Protein AF-A0A081DDS2-F1 (afdb_monomer_lite)

Foldseek 3Di:
DFDFDWDWQAAPNDTDIDTHTPVCVVVVVVVSVVRND

pLDDT: mean 75.76, std 7.21, range [49.28, 84.88]

Structure (mmCIF, N/CA/C/O backbone):
data_AF-A0A081DDS2-F1
#
_entry.id   AF-A0A081DDS2-F1
#
loop_
_atom_site.group_PDB
_atom_site.id
_atom_site.type_symbol
_atom_site.label_atom_id
_atom_site.label_alt_id
_atom_site.label_comp_id
_atom_site.label_asym_id
_atom_site.label_entity_id
_atom_site.label_seq_id
_atom_site.pdbx_PDB_ins_code
_atom_site.Cartn_x
_atom_site.Cartn_y
_atom_site.Cartn_z
_atom_site.occupancy
_atom_site.B_iso_or_equiv
_atom_site.auth_seq_id
_atom_site.auth_comp_id
_atom_site.auth_asym_id
_atom_site.auth_atom_id
_atom_site.pdbx_PDB_model_num
ATOM 1 N N . MET A 1 1 ? -11.629 -0.709 19.419 1.00 49.28 1 MET A N 1
ATOM 2 C CA . MET A 1 1 ? -11.734 -1.760 18.385 1.00 49.28 1 MET A CA 1
ATOM 3 C C . MET A 1 1 ? -11.242 -1.117 17.103 1.00 49.28 1 MET A C 1
ATOM 5 O O . MET A 1 1 ? -11.790 -0.089 16.752 1.00 49.28 1 MET A O 1
ATOM 9 N N . ALA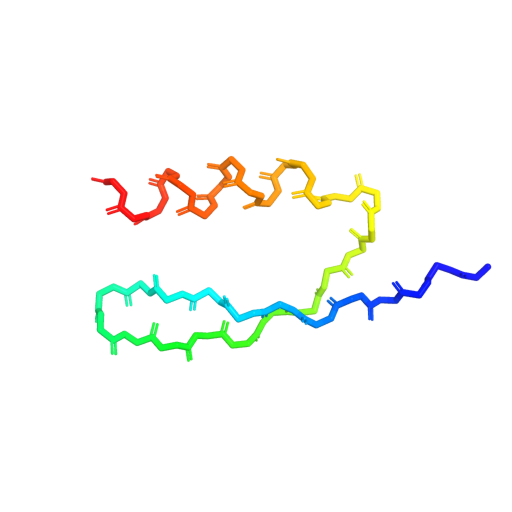 A 1 2 ? -10.127 -1.575 16.530 1.00 57.97 2 ALA A N 1
ATOM 10 C CA . ALA A 1 2 ? -9.507 -0.901 15.388 1.00 57.97 2 ALA A CA 1
ATOM 11 C C . ALA A 1 2 ? -10.269 -1.253 14.104 1.00 57.97 2 ALA A C 1
ATOM 13 O O . ALA A 1 2 ? -10.272 -2.410 13.675 1.00 57.97 2 ALA A O 1
ATOM 14 N N . ASP A 1 3 ? -10.961 -0.268 13.538 1.00 68.38 3 ASP A N 1
ATOM 15 C CA . ASP A 1 3 ? -11.680 -0.384 12.275 1.00 68.38 3 ASP A CA 1
ATOM 16 C C . ASP A 1 3 ? -10.696 -0.671 11.144 1.00 68.38 3 ASP A C 1
ATOM 18 O O . ASP A 1 3 ? -9.949 0.194 10.691 1.00 68.38 3 ASP A O 1
ATOM 22 N N . LYS A 1 4 ? -10.667 -1.931 10.706 1.00 68.38 4 LYS A N 1
ATOM 23 C CA . LYS A 1 4 ? -9.831 -2.380 9.596 1.00 68.38 4 LYS A CA 1
ATOM 24 C C . LYS A 1 4 ? -10.279 -1.68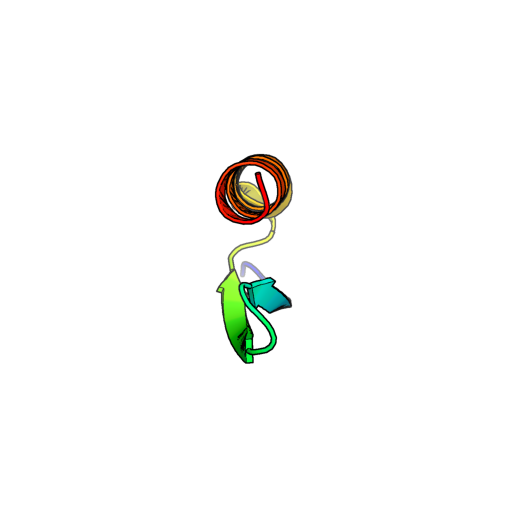5 8.308 1.00 68.38 4 LYS A C 1
ATOM 26 O O . LYS A 1 4 ? -11.369 -1.948 7.799 1.00 68.38 4 LYS A O 1
ATOM 31 N N . LEU A 1 5 ? -9.420 -0.836 7.757 1.00 74.88 5 LEU A N 1
ATOM 32 C CA . LEU A 1 5 ? -9.653 -0.101 6.520 1.00 74.88 5 LEU A CA 1
ATOM 33 C C . LEU A 1 5 ? -9.302 -0.972 5.314 1.00 74.88 5 LEU A C 1
ATOM 35 O O . LEU A 1 5 ? -8.246 -1.600 5.250 1.00 74.88 5 LEU A O 1
ATOM 39 N N . LYS A 1 6 ? -10.196 -1.016 4.328 1.00 76.31 6 LYS A N 1
ATOM 40 C CA . LYS A 1 6 ? -9.948 -1.704 3.056 1.00 76.31 6 LYS A CA 1
ATOM 41 C C . LYS A 1 6 ? -9.379 -0.699 2.064 1.00 76.31 6 LYS A C 1
ATOM 43 O O . LYS A 1 6 ? -10.085 0.223 1.665 1.00 76.31 6 LYS A O 1
ATOM 48 N N . ILE A 1 7 ? -8.136 -0.901 1.640 1.00 79.25 7 ILE A N 1
ATOM 49 C CA . ILE A 1 7 ? -7.500 -0.094 0.597 1.00 79.25 7 ILE A CA 1
ATOM 50 C C . ILE A 1 7 ? -7.255 -0.936 -0.655 1.00 79.25 7 ILE A C 1
ATOM 52 O O . ILE A 1 7 ? -7.093 -2.154 -0.592 1.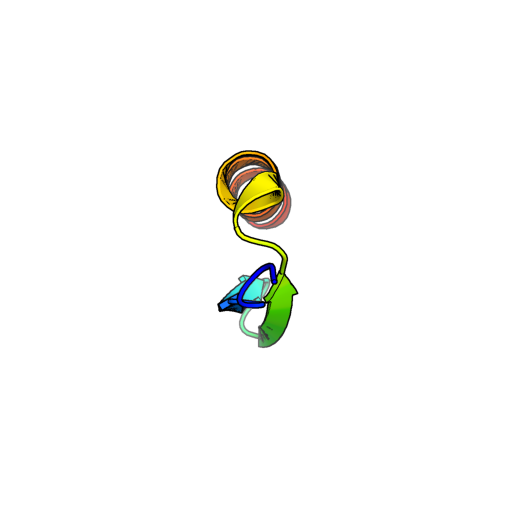00 79.25 7 ILE A O 1
ATOM 56 N N . LYS A 1 8 ? -7.235 -0.287 -1.815 1.00 80.75 8 LYS A N 1
ATOM 57 C CA . LYS A 1 8 ? -6.910 -0.921 -3.095 1.00 80.75 8 LYS A CA 1
ATOM 58 C C . LYS A 1 8 ? -5.529 -0.434 -3.511 1.00 80.75 8 LYS A C 1
ATOM 60 O O . LYS A 1 8 ? -5.344 0.772 -3.642 1.00 80.75 8 LYS A O 1
ATOM 65 N N . ILE A 1 9 ? -4.578 -1.347 -3.683 1.00 79.94 9 ILE A N 1
ATOM 66 C CA . ILE A 1 9 ? -3.256 -1.021 -4.228 1.00 79.94 9 ILE A CA 1
ATOM 67 C C . ILE A 1 9 ? -3.231 -1.473 -5.685 1.00 79.94 9 ILE A C 1
ATOM 69 O O . ILE A 1 9 ? -3.609 -2.607 -5.977 1.00 79.94 9 ILE A O 1
ATOM 73 N N . SER A 1 10 ? -2.797 -0.597 -6.585 1.00 81.00 10 SER A N 1
ATOM 74 C CA . SER A 1 10 ? -2.627 -0.903 -8.006 1.00 81.00 10 SER A CA 1
ATOM 75 C C . SER A 1 10 ? -1.140 -1.078 -8.303 1.00 81.00 10 SER A C 1
ATOM 77 O O . SER A 1 10 ? -0.368 -0.157 -8.072 1.00 81.00 10 SER A O 1
ATOM 79 N N . ILE A 1 11 ? -0.729 -2.258 -8.770 1.00 80.75 11 ILE A N 1
ATOM 80 C CA . ILE A 1 11 ? 0.667 -2.600 -9.091 1.00 80.75 11 ILE A CA 1
ATOM 81 C C . ILE A 1 11 ? 0.677 -3.312 -10.440 1.00 80.75 11 ILE A C 1
ATOM 83 O O . ILE A 1 11 ? -0.046 -4.294 -10.602 1.00 80.75 11 ILE A O 1
ATOM 87 N N . ALA A 1 12 ? 1.511 -2.855 -11.381 1.00 81.12 12 ALA A N 1
ATOM 88 C CA . ALA A 1 12 ? 1.701 -3.491 -12.692 1.00 81.12 12 ALA A CA 1
ATOM 89 C C . ALA A 1 12 ? 0.368 -3.859 -13.381 1.00 81.12 12 ALA A C 1
ATOM 91 O O . ALA A 1 12 ? 0.140 -5.013 -13.744 1.00 81.12 12 ALA A O 1
ATOM 92 N N . ASP A 1 13 ? -0.532 -2.875 -13.490 1.00 82.00 13 ASP A N 1
ATOM 93 C CA . ASP A 1 13 ? -1.867 -3.008 -14.101 1.00 82.00 13 ASP A CA 1
ATOM 94 C C . ASP A 1 13 ? -2.870 -3.890 -13.321 1.00 82.00 13 ASP A C 1
ATOM 96 O O . ASP A 1 13 ? -3.996 -4.123 -13.754 1.00 82.00 13 ASP A O 1
ATOM 100 N N . ARG A 1 14 ? -2.507 -4.367 -12.122 1.00 84.56 14 ARG A N 1
ATOM 101 C CA . ARG A 1 14 ? -3.368 -5.212 -11.282 1.00 84.56 14 ARG A CA 1
ATOM 102 C C . ARG A 1 14 ? -3.746 -4.535 -9.977 1.00 84.56 14 ARG A C 1
ATOM 104 O O . ARG A 1 14 ? -2.898 -4.023 -9.251 1.00 84.56 14 ARG A O 1
ATOM 111 N N . VAL A 1 15 ? -5.033 -4.596 -9.646 1.00 84.88 15 VAL A N 1
ATOM 112 C CA . VAL A 1 15 ? -5.581 -4.048 -8.402 1.00 84.88 15 VAL A CA 1
ATOM 113 C C . VAL A 1 15 ? -5.717 -5.157 -7.367 1.00 84.88 15 V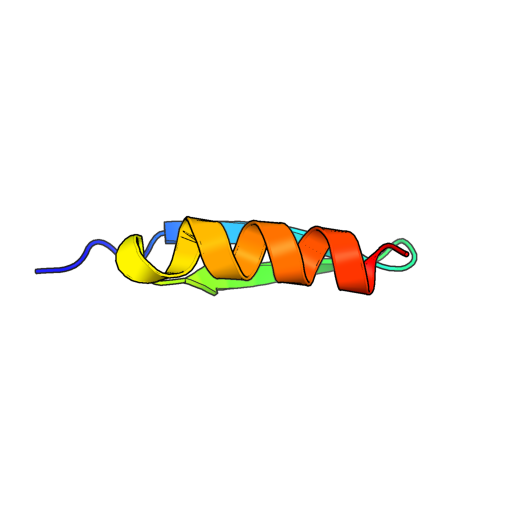AL A C 1
ATOM 115 O O . VAL A 1 15 ? -6.506 -6.085 -7.544 1.00 84.88 15 VAL A O 1
ATOM 118 N N . TYR A 1 16 ? -4.995 -5.032 -6.259 1.00 82.88 16 TYR A N 1
ATOM 119 C CA . TYR A 1 16 ? -5.084 -5.940 -5.123 1.00 82.88 16 TYR A CA 1
ATOM 120 C C . TYR A 1 16 ? -5.777 -5.243 -3.944 1.00 82.88 16 TYR A C 1
ATOM 122 O O . TYR A 1 16 ? -5.261 -4.250 -3.416 1.00 82.88 16 TYR A O 1
ATOM 130 N N . PRO A 1 17 ? -6.956 -5.728 -3.513 1.00 84.44 17 PRO A N 1
ATOM 131 C CA . PRO A 1 17 ? -7.593 -5.235 -2.304 1.00 84.44 17 PRO A CA 1
ATOM 132 C C . PRO A 1 17 ? -6.864 -5.790 -1.073 1.00 84.44 17 PRO A C 1
ATOM 134 O O . PRO A 1 17 ? -6.775 -7.001 -0.882 1.00 84.44 17 PRO A O 1
ATOM 137 N N . LEU A 1 18 ? -6.373 -4.900 -0.215 1.00 81.69 18 LEU A N 1
ATOM 138 C CA . LEU A 1 18 ? -5.715 -5.231 1.046 1.00 81.69 18 LEU A CA 1
ATOM 139 C C . LEU A 1 18 ? -6.486 -4.606 2.206 1.00 81.69 18 LEU A C 1
ATOM 141 O O . LEU A 1 18 ? -6.926 -3.460 2.155 1.00 81.69 18 LEU A O 1
ATOM 145 N N . THR A 1 19 ? -6.668 -5.387 3.266 1.00 80.44 19 THR A N 1
ATOM 146 C CA . THR A 1 19 ? -7.291 -4.915 4.505 1.00 80.44 19 THR A CA 1
ATOM 147 C C . THR A 1 19 ? -6.187 -4.571 5.489 1.00 80.44 19 THR A C 1
ATOM 149 O O . THR A 1 19 ? -5.365 -5.429 5.809 1.00 80.44 19 THR A O 1
ATOM 152 N N . ILE A 1 20 ? -6.157 -3.325 5.947 1.00 76.44 20 ILE A N 1
ATOM 153 C CA . ILE A 1 20 ? -5.083 -2.783 6.772 1.00 76.44 20 ILE A CA 1
ATOM 154 C C . ILE A 1 20 ? -5.633 -2.158 8.043 1.00 76.44 20 ILE A C 1
ATOM 156 O O . ILE A 1 20 ? -6.801 -1.792 8.129 1.00 76.44 20 ILE A O 1
ATOM 160 N N . ASP A 1 21 ? -4.768 -2.044 9.039 1.00 79.25 21 ASP A N 1
ATOM 161 C CA . ASP A 1 21 ? -5.093 -1.354 10.279 1.00 79.25 21 ASP A CA 1
ATOM 162 C C . ASP A 1 21 ? -4.758 0.144 10.128 1.00 79.25 21 ASP A C 1
ATOM 164 O O . ASP A 1 21 ? -3.691 0.444 9.579 1.00 79.25 21 ASP A O 1
ATOM 168 N N . PRO A 1 22 ? -5.597 1.080 10.610 1.00 73.94 22 PRO A N 1
ATOM 169 C CA . PRO A 1 22 ? -5.352 2.527 10.516 1.00 73.94 22 PRO A CA 1
ATOM 170 C C . PRO A 1 22 ? -4.006 2.935 11.125 1.00 73.94 22 PRO A C 1
ATOM 172 O O . PRO A 1 22 ? -3.329 3.828 10.627 1.00 73.94 22 PRO A O 1
ATOM 175 N N . SER A 1 23 ? -3.533 2.205 12.139 1.00 75.62 23 SER A N 1
ATOM 176 C CA . SER A 1 23 ? -2.216 2.431 12.749 1.00 75.62 23 SER A CA 1
ATOM 177 C C . SER A 1 23 ? -1.037 2.153 11.792 1.00 75.62 23 SER A C 1
ATOM 179 O O . SER A 1 23 ? 0.090 2.583 12.023 1.00 75.62 23 SER A O 1
ATOM 181 N N . ARG A 1 24 ? -1.279 1.437 10.684 1.00 70.75 24 ARG A N 1
ATOM 182 C CA . ARG A 1 24 ? -0.279 1.096 9.658 1.00 70.75 24 ARG A CA 1
ATOM 183 C C . ARG A 1 24 ? -0.474 1.841 8.337 1.00 70.75 24 ARG A C 1
ATOM 185 O O . ARG A 1 24 ? 0.319 1.607 7.426 1.00 70.75 24 ARG A O 1
ATOM 192 N N . GLU A 1 25 ? -1.470 2.724 8.215 1.00 71.88 25 GLU A N 1
ATOM 193 C CA . GLU A 1 25 ? -1.750 3.480 6.980 1.00 71.88 25 GLU A CA 1
ATOM 194 C C . GLU A 1 25 ? -0.515 4.205 6.444 1.00 71.88 25 GLU A C 1
ATOM 196 O O . GLU A 1 25 ? -0.215 4.132 5.253 1.00 71.88 25 GLU A O 1
ATOM 201 N N . GLU A 1 26 ? 0.240 4.860 7.324 1.00 74.75 26 GLU A N 1
ATOM 202 C CA . GLU A 1 26 ? 1.398 5.655 6.920 1.00 74.75 26 GLU A CA 1
ATOM 203 C C . GLU A 1 26 ? 2.541 4.781 6.371 1.00 74.75 26 GLU A C 1
ATOM 205 O O . GLU A 1 26 ? 3.163 5.106 5.353 1.00 74.75 26 GLU A O 1
ATOM 210 N N . GLY A 1 27 ? 2.778 3.625 7.002 1.00 77.50 27 GLY A N 1
ATOM 211 C CA . GLY A 1 27 ? 3.756 2.637 6.542 1.00 77.50 27 GLY A CA 1
ATOM 212 C C . GLY A 1 27 ? 3.335 1.980 5.230 1.00 77.50 27 GLY A C 1
ATOM 213 O O . GLY A 1 27 ? 4.161 1.788 4.337 1.00 77.50 27 GLY A O 1
ATOM 214 N N . LEU A 1 28 ? 2.040 1.708 5.072 1.00 74.75 28 LEU A N 1
ATOM 215 C CA . LEU A 1 28 ? 1.499 1.112 3.857 1.00 74.75 28 LEU A CA 1
ATOM 216 C C . LEU A 1 28 ? 1.481 2.077 2.677 1.00 74.75 28 LEU A C 1
ATOM 218 O O . LEU A 1 28 ? 1.727 1.644 1.559 1.00 74.75 28 LEU A O 1
ATOM 222 N N . ARG A 1 29 ? 1.285 3.380 2.906 1.00 74.75 29 ARG A N 1
ATOM 223 C CA . ARG A 1 29 ? 1.446 4.405 1.864 1.00 74.75 29 ARG A CA 1
ATOM 224 C C . ARG A 1 29 ? 2.876 4.442 1.333 1.00 74.75 29 ARG A C 1
ATOM 226 O O . ARG A 1 29 ? 3.080 4.500 0.122 1.00 74.75 29 ARG A O 1
ATOM 233 N N . LYS A 1 30 ? 3.865 4.390 2.236 1.00 78.44 30 LYS A N 1
ATOM 234 C CA . LYS A 1 30 ? 5.289 4.323 1.867 1.00 78.44 30 LYS A CA 1
ATOM 235 C C . LYS A 1 30 ? 5.601 3.026 1.119 1.00 78.44 30 LYS A C 1
ATOM 237 O O . LYS A 1 30 ? 6.266 3.078 0.092 1.00 78.44 30 LYS A O 1
ATOM 242 N N . ALA A 1 31 ? 5.085 1.890 1.588 1.00 76.56 31 ALA A N 1
ATOM 243 C CA . ALA A 1 31 ? 5.247 0.602 0.918 1.00 76.56 31 ALA A CA 1
ATOM 244 C C . ALA A 1 31 ? 4.592 0.587 -0.471 1.00 76.56 31 ALA A C 1
ATOM 246 O O . ALA A 1 31 ? 5.246 0.204 -1.428 1.00 76.56 31 ALA A O 1
ATOM 247 N N . ALA A 1 32 ? 3.360 1.081 -0.614 1.00 77.12 32 ALA A N 1
ATOM 248 C CA . ALA A 1 32 ? 2.676 1.184 -1.903 1.00 77.12 32 ALA A CA 1
ATOM 249 C C . ALA A 1 32 ? 3.486 2.020 -2.907 1.00 77.12 32 ALA A C 1
ATOM 251 O O . ALA A 1 32 ? 3.697 1.589 -4.034 1.00 77.12 32 ALA A O 1
ATOM 2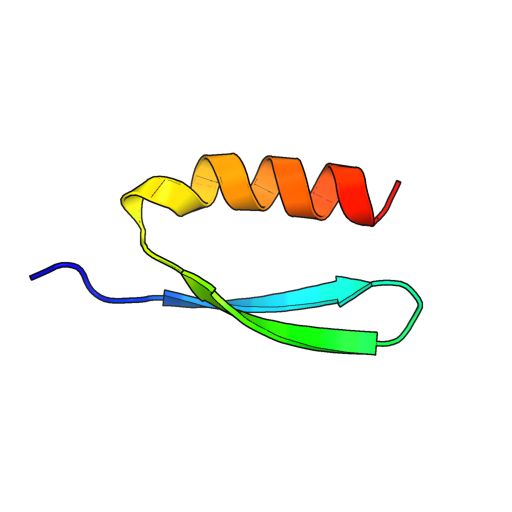52 N N . LYS A 1 33 ? 4.029 3.163 -2.466 1.00 76.94 33 LYS A N 1
ATOM 253 C CA . LYS A 1 33 ? 4.886 4.027 -3.292 1.00 76.94 33 LYS A CA 1
ATOM 254 C C . LYS A 1 33 ? 6.240 3.390 -3.645 1.00 76.94 33 LYS A C 1
ATOM 256 O O . LYS A 1 33 ? 6.798 3.704 -4.687 1.00 76.94 33 LYS A O 1
ATOM 261 N N . ASN A 1 34 ? 6.768 2.514 -2.786 1.00 77.50 34 ASN A N 1
ATOM 262 C CA . ASN A 1 34 ? 7.974 1.724 -3.061 1.00 77.50 34 ASN A CA 1
ATOM 263 C C . ASN A 1 34 ? 7.714 0.521 -3.977 1.00 77.50 34 ASN A C 1
ATOM 265 O O . ASN A 1 34 ? 8.654 0.062 -4.600 1.00 77.50 34 ASN A O 1
ATOM 269 N N . ILE A 1 35 ? 6.491 -0.021 -4.017 1.00 73.38 35 ILE A N 1
ATOM 270 C CA . ILE A 1 35 ? 6.138 -1.167 -4.871 1.00 73.38 35 ILE A CA 1
ATOM 271 C C . ILE A 1 35 ? 5.755 -0.708 -6.288 1.00 73.38 35 ILE A C 1
ATOM 273 O O . ILE A 1 35 ? 5.917 -1.460 -7.244 1.00 73.38 35 ILE A O 1
ATOM 277 N N . GLU A 1 36 ? 5.237 0.516 -6.432 1.00 72.44 36 GLU A N 1
ATOM 278 C CA . GLU A 1 36 ? 5.011 1.147 -7.741 1.00 72.44 36 GLU A CA 1
ATOM 279 C C . GLU A 1 36 ? 6.321 1.582 -8.424 1.00 72.44 36 GLU A C 1
ATOM 281 O O . GLU A 1 36 ? 6.375 1.636 -9.652 1.00 72.44 36 GLU A O 1
ATOM 286 N N . ARG A 1 37 ? 7.357 1.899 -7.636 1.00 62.19 37 ARG A N 1
ATOM 287 C CA . ARG A 1 37 ? 8.673 2.329 -8.123 1.00 62.19 37 ARG A CA 1
ATOM 288 C C . ARG A 1 37 ? 9.574 1.146 -8.457 1.00 62.19 37 ARG A C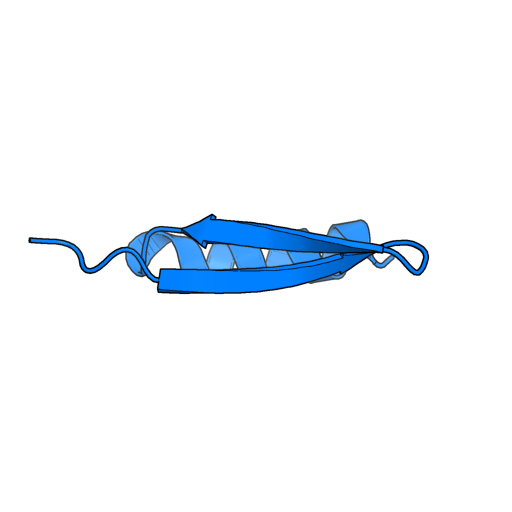 1
ATOM 290 O O . ARG A 1 37 ? 10.296 1.263 -9.471 1.00 62.19 37 ARG A O 1
#

Organism: Nonlabens ulvanivorans (NCBI:txid906888)

InterPro domains:
  IPR007838 Cell division protein ZapA-like [PF05164] (7-36)
  IPR036192 Cell division protein ZapA-like superfamily [SSF102829] (6-36)

Radius of gyration: 10.4 Å; chains: 1; bounding box: 20×12×32 Å

Sequence (37 aa):
MADKLKIKISIADRVYPLTIDPSREEGLRKAAKNIER

Secondary structure (DSSP, 8-state):
----EEEEEEETTEEEEEEE-GGGHHHHHHHHHHHH-